Protein AF-A0A1I8BAT5-F1 (afdb_monomer_lite)

pLDDT: mean 70.32, std 20.93, range [27.56, 97.56]

Secondary structure (DSSP, 8-state):
--------THHHHHHHHHTHHHHTTTTTTS-HHHHHHHHHHHHHHHHHHHHHHHHHH-HHHHHHHHHHHHHHHHHHHHHHHHHHHHHHHIIIIIIHHTSS---GGGGG--

Sequence (110 aa):
MKAKTLCGTDGLTTMEILCAQSKFLSSSDLSTHARILLQTESEFYAKMLLKHCQLRLGDVRGASRYAECMHLIECSYIFNRHNELFVTYMEAFYLQRTNNQIPKYLLKVV

Radius of gyration: 21.4 Å; chains: 1; bounding box: 39×32×63 Å

Organism: Meloidogyne hapla (NCBI:txid6305)

Foldseek 3Di:
DDDDPPPDPPVVVLLVLQLVVVVVVPVVPDDPVNSVVSSVVSVVVLVVQLVVLCVVPNNPRSVVVSVVVSVVSVVVSVVVVVVVVVVVCCVVPVVVVVPDDDDVVVVPPD

Structure (mmCIF, N/CA/C/O backbone):
data_AF-A0A1I8BAT5-F1
#
_entry.id   AF-A0A1I8BAT5-F1
#
loop_
_atom_site.group_PDB
_atom_site.id
_atom_site.type_symbol
_atom_site.label_atom_id
_atom_site.label_alt_id
_atom_site.label_comp_id
_atom_site.label_asym_id
_atom_site.label_entity_id
_atom_site.label_seq_id
_atom_site.pdbx_PDB_ins_code
_atom_site.Cartn_x
_atom_site.Cartn_y
_atom_site.Cartn_z
_atom_site.occupancy
_atom_site.B_iso_or_equiv
_atom_site.auth_seq_id
_atom_site.auth_comp_id
_atom_site.auth_asym_id
_atom_site.auth_atom_id
_atom_site.pdbx_PDB_model_num
ATOM 1 N N . MET A 1 1 ? -14.371 -24.254 24.888 1.00 34.00 1 MET A N 1
ATOM 2 C CA . MET A 1 1 ? -14.423 -24.116 23.414 1.00 34.00 1 MET A CA 1
ATOM 3 C C . MET A 1 1 ? -13.264 -23.228 22.981 1.00 34.00 1 MET A C 1
ATOM 5 O O . MET A 1 1 ? -13.192 -22.098 23.439 1.00 34.00 1 MET A O 1
ATOM 9 N N . LYS A 1 2 ? -12.304 -23.753 22.208 1.00 27.56 2 LYS A N 1
ATOM 10 C CA . LYS A 1 2 ? -11.150 -22.986 21.701 1.00 27.56 2 LYS A CA 1
ATOM 11 C C . LYS A 1 2 ? -11.569 -22.258 20.421 1.00 27.56 2 LYS A C 1
ATOM 13 O O . LYS A 1 2 ? -11.949 -22.917 19.457 1.00 27.56 2 LYS A O 1
ATOM 18 N N . ALA A 1 3 ? -11.515 -20.928 20.424 1.00 29.94 3 ALA A N 1
ATOM 19 C CA . ALA A 1 3 ? -11.724 -20.120 19.229 1.00 29.94 3 ALA A CA 1
ATOM 20 C C . ALA A 1 3 ? -10.536 -20.327 18.277 1.00 29.94 3 ALA A C 1
ATOM 22 O O . ALA A 1 3 ? -9.411 -19.929 18.573 1.00 29.94 3 ALA A O 1
ATOM 23 N N . LYS A 1 4 ? -10.786 -21.012 17.158 1.00 29.09 4 LYS A N 1
ATOM 24 C CA . LYS A 1 4 ? -9.871 -21.086 16.017 1.00 29.09 4 LYS A CA 1
ATOM 25 C C . LYS A 1 4 ? -9.843 -19.701 15.370 1.00 29.09 4 LYS A C 1
ATOM 27 O O . LYS A 1 4 ? -10.827 -19.279 14.771 1.00 29.09 4 LYS A O 1
ATOM 32 N N . THR A 1 5 ? -8.726 -19.002 15.510 1.00 30.78 5 THR A N 1
ATOM 33 C CA . THR A 1 5 ? -8.392 -17.803 14.745 1.00 30.78 5 THR A CA 1
ATOM 34 C C . THR A 1 5 ? -8.202 -18.185 13.277 1.00 30.78 5 THR A C 1
ATOM 36 O O . THR A 1 5 ? -7.132 -18.611 12.857 1.00 30.78 5 THR A O 1
ATOM 39 N N . LEU A 1 6 ? -9.266 -18.046 12.486 1.00 34.72 6 LEU A N 1
ATOM 40 C CA . LEU A 1 6 ? -9.191 -17.917 11.031 1.00 34.72 6 LEU A CA 1
ATOM 41 C C . LEU A 1 6 ? -8.696 -16.498 10.716 1.00 34.72 6 LEU A C 1
ATOM 43 O O . LEU A 1 6 ? -9.475 -15.621 10.364 1.00 34.72 6 LEU A O 1
ATOM 47 N N . CYS A 1 7 ? -7.401 -16.252 10.920 1.00 34.00 7 CYS A N 1
ATOM 48 C CA . CYS A 1 7 ? -6.731 -15.104 10.320 1.00 34.00 7 CYS A CA 1
ATOM 49 C C . CYS A 1 7 ? -6.156 -15.602 8.994 1.00 34.00 7 CYS A C 1
ATOM 51 O O . CYS A 1 7 ? -5.103 -16.239 8.968 1.00 34.00 7 CYS A O 1
ATOM 53 N N . GLY A 1 8 ? -6.940 -15.430 7.927 1.00 31.58 8 GLY A N 1
ATOM 54 C CA . GLY A 1 8 ? -6.526 -15.719 6.561 1.00 31.58 8 GLY A CA 1
ATOM 55 C C . GLY A 1 8 ? -5.263 -14.935 6.218 1.00 31.58 8 GLY A C 1
ATOM 56 O O . GLY A 1 8 ? -5.092 -13.783 6.611 1.00 31.58 8 GLY A O 1
ATOM 57 N N . THR A 1 9 ? -4.374 -15.604 5.505 1.00 40.03 9 THR A N 1
ATOM 58 C CA . THR A 1 9 ? -3.017 -15.227 5.092 1.00 40.03 9 THR A CA 1
ATOM 59 C C . THR A 1 9 ? -2.905 -13.967 4.221 1.00 40.03 9 THR A C 1
ATOM 61 O O . THR A 1 9 ? -1.816 -13.643 3.757 1.00 40.03 9 THR A O 1
ATOM 64 N N . ASP A 1 10 ? -3.991 -13.222 4.039 1.00 43.19 10 ASP A N 1
ATOM 65 C CA . ASP A 1 10 ? -4.110 -12.165 3.031 1.00 43.19 10 ASP A CA 1
ATOM 66 C C . ASP A 1 10 ? -3.687 -10.789 3.575 1.00 43.19 10 ASP A C 1
ATOM 68 O O . ASP A 1 10 ? -3.334 -9.890 2.823 1.00 43.19 10 ASP A O 1
ATOM 72 N N . GLY A 1 11 ? -3.656 -10.616 4.903 1.00 42.06 11 GLY A N 1
ATOM 73 C CA . GLY A 1 11 ? -3.131 -9.395 5.531 1.00 42.06 11 GLY A CA 1
ATOM 74 C C . GLY A 1 11 ? -1.599 -9.326 5.563 1.00 42.06 11 GLY A C 1
ATOM 75 O O . GLY A 1 11 ? -1.030 -8.243 5.711 1.00 42.06 11 GLY A O 1
ATOM 76 N N . LEU A 1 12 ? -0.927 -10.476 5.422 1.00 40.09 12 LEU A N 1
ATOM 77 C CA . LEU A 1 12 ? 0.533 -10.560 5.437 1.00 40.09 12 LEU A CA 1
ATOM 78 C C . LEU A 1 12 ? 1.123 -10.024 4.121 1.00 40.09 12 LEU A C 1
ATOM 80 O O . LEU A 1 12 ? 2.122 -9.313 4.151 1.00 40.09 12 LEU A O 1
ATOM 84 N N . THR A 1 13 ? 0.453 -10.262 2.990 1.00 52.44 13 THR A N 1
ATOM 85 C CA . THR A 1 13 ? 0.923 -9.854 1.658 1.00 52.44 13 THR A CA 1
ATOM 86 C C . THR A 1 13 ? 0.807 -8.350 1.423 1.00 52.44 13 THR A C 1
ATOM 88 O O . THR A 1 13 ? 1.694 -7.759 0.813 1.00 52.44 13 THR A O 1
ATOM 91 N N . THR A 1 14 ? -0.218 -7.669 1.946 1.00 50.16 14 THR A N 1
ATOM 92 C CA . THR A 1 14 ? -0.342 -6.220 1.708 1.00 50.16 14 THR A CA 1
ATOM 93 C C . THR A 1 14 ? 0.621 -5.385 2.552 1.00 50.16 14 THR A C 1
ATOM 95 O O . THR A 1 14 ? 1.141 -4.373 2.080 1.00 50.16 14 THR A O 1
ATOM 98 N N . MET A 1 15 ? 0.919 -5.821 3.780 1.00 50.47 15 MET A N 1
ATOM 99 C CA . MET A 1 15 ? 2.000 -5.223 4.574 1.00 50.47 15 MET A CA 1
ATOM 100 C C . MET A 1 15 ? 3.362 -5.517 3.953 1.00 50.47 15 MET A C 1
ATOM 102 O O . MET A 1 15 ? 4.234 -4.652 3.953 1.00 50.47 15 MET A O 1
ATOM 106 N N . GLU A 1 16 ? 3.527 -6.692 3.345 1.00 53.81 16 GLU A N 1
ATOM 107 C CA . GLU A 1 16 ? 4.692 -6.988 2.524 1.00 53.81 16 GLU A CA 1
ATOM 108 C C . GLU A 1 16 ? 4.784 -6.119 1.276 1.00 53.81 16 GLU A C 1
ATOM 110 O O . GLU A 1 16 ? 5.909 -5.861 0.884 1.00 53.81 16 GLU A O 1
ATOM 115 N N . ILE A 1 17 ? 3.681 -5.640 0.687 1.00 55.69 17 ILE A N 1
ATOM 116 C CA . ILE A 1 17 ? 3.674 -4.703 -0.453 1.00 55.69 17 ILE A CA 1
ATOM 117 C C . ILE A 1 17 ? 4.017 -3.276 -0.013 1.00 55.69 17 ILE A C 1
ATOM 119 O O . ILE A 1 17 ? 4.840 -2.618 -0.652 1.00 55.69 17 ILE A O 1
ATOM 123 N N . LEU A 1 18 ? 3.468 -2.813 1.114 1.00 52.78 18 LEU A N 1
ATOM 124 C CA . LEU A 1 18 ? 3.878 -1.545 1.732 1.00 52.78 18 LEU A CA 1
ATOM 125 C C . LEU A 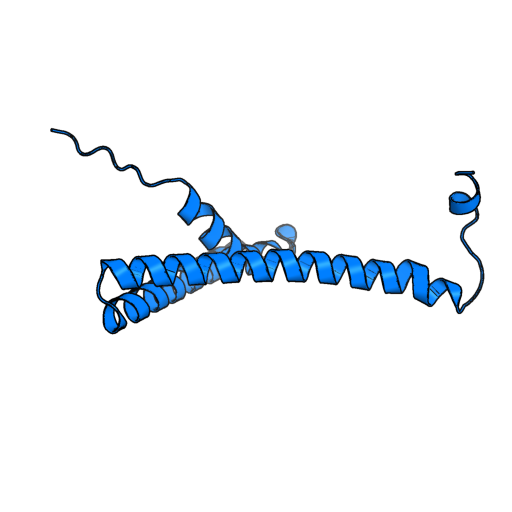1 18 ? 5.360 -1.585 2.130 1.00 52.78 18 LEU A C 1
ATOM 127 O O . LEU A 1 18 ? 6.109 -0.659 1.838 1.00 52.78 18 LEU A O 1
ATOM 131 N N . CYS A 1 19 ? 5.821 -2.704 2.692 1.00 49.66 19 CYS A N 1
ATOM 132 C CA . CYS A 1 19 ? 7.241 -2.971 2.901 1.00 49.66 19 CYS A CA 1
ATOM 133 C C . CYS A 1 19 ? 7.989 -3.285 1.593 1.00 49.66 19 CYS A C 1
ATOM 135 O O . CYS A 1 19 ? 9.207 -3.156 1.563 1.00 49.66 19 CYS A O 1
ATOM 137 N N . ALA A 1 20 ? 7.338 -3.679 0.497 1.00 47.50 20 ALA A N 1
ATOM 138 C CA . ALA A 1 20 ? 7.994 -3.966 -0.781 1.00 47.50 20 ALA A CA 1
ATOM 139 C C . ALA A 1 20 ? 8.383 -2.687 -1.511 1.00 47.50 20 ALA A C 1
ATOM 141 O O . ALA A 1 20 ? 9.347 -2.722 -2.273 1.00 47.50 20 ALA A O 1
ATOM 142 N N . GLN A 1 21 ? 7.754 -1.552 -1.182 1.00 50.25 21 GLN A N 1
ATOM 143 C CA . GLN A 1 21 ? 8.328 -0.237 -1.480 1.00 50.25 21 GLN A CA 1
ATOM 144 C C . GLN A 1 21 ? 9.771 -0.124 -0.947 1.00 50.25 21 GLN A C 1
ATOM 146 O O . GLN A 1 21 ? 10.597 0.541 -1.560 1.00 50.25 21 GLN A O 1
ATOM 151 N N . SER A 1 22 ? 10.108 -0.847 0.132 1.00 44.25 22 SER A N 1
ATO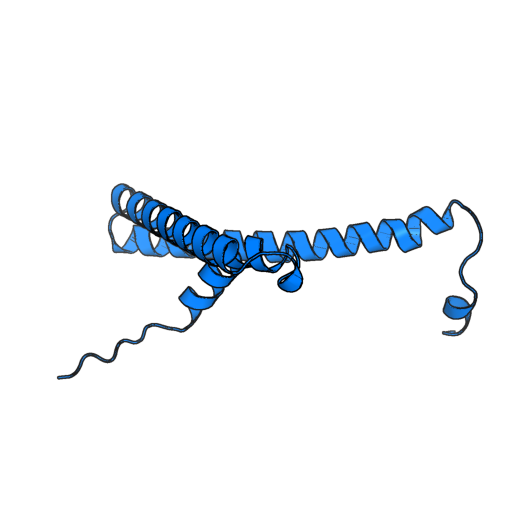M 152 C CA . SER A 1 22 ? 11.475 -0.959 0.666 1.00 44.25 22 SER A CA 1
ATO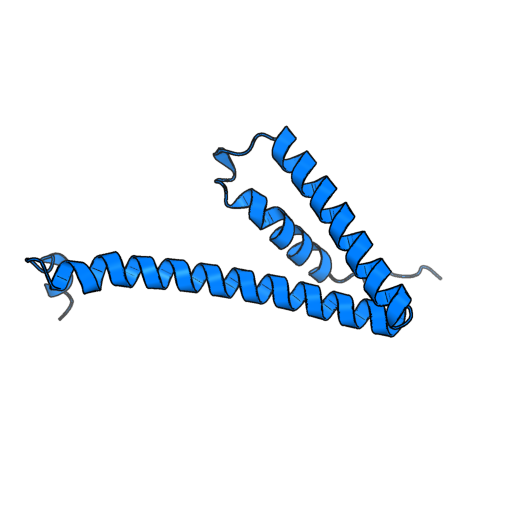M 153 C C . SER A 1 22 ? 12.277 -2.177 0.187 1.00 44.25 22 SER A C 1
ATOM 155 O O . SER A 1 22 ? 13.499 -2.153 0.289 1.00 44.25 22 SER A O 1
ATOM 157 N N . LYS A 1 23 ? 11.635 -3.241 -0.328 1.00 43.09 23 LYS A N 1
ATOM 158 C CA . LYS A 1 23 ? 12.334 -4.425 -0.886 1.00 43.09 23 LYS A CA 1
ATOM 159 C C . LYS A 1 23 ? 12.803 -4.223 -2.337 1.00 43.09 23 LYS A C 1
ATOM 161 O O . LYS A 1 23 ? 13.568 -5.056 -2.818 1.00 43.09 23 LYS A O 1
ATOM 166 N N . PHE A 1 24 ? 12.324 -3.182 -3.029 1.00 44.34 24 PHE A N 1
ATOM 167 C CA . PHE A 1 24 ? 12.640 -2.908 -4.440 1.00 44.34 24 PHE A CA 1
ATOM 168 C C . PHE A 1 24 ? 13.494 -1.654 -4.703 1.00 44.34 24 PHE A C 1
ATOM 170 O O . PHE A 1 24 ? 13.959 -1.491 -5.826 1.00 44.34 24 PHE A O 1
ATOM 177 N N . LEU A 1 25 ? 13.845 -0.858 -3.678 1.00 43.81 25 LEU A N 1
ATOM 178 C CA . LEU A 1 25 ? 15.275 -0.545 -3.563 1.00 43.81 25 LEU A CA 1
ATOM 179 C C . LEU A 1 25 ? 15.886 -1.910 -3.320 1.00 43.81 25 LEU A C 1
ATOM 181 O O . LEU A 1 25 ? 15.538 -2.510 -2.305 1.00 43.81 25 LEU A O 1
ATOM 185 N N . SER A 1 26 ? 16.623 -2.433 -4.298 1.00 39.47 26 SER A N 1
ATOM 186 C CA . SER A 1 26 ? 17.366 -3.691 -4.265 1.00 39.47 26 SER A CA 1
ATOM 187 C C . SER A 1 26 ? 17.428 -4.227 -2.836 1.00 39.47 26 SER A C 1
ATOM 189 O O . SER A 1 26 ? 18.027 -3.586 -1.978 1.00 39.47 26 SER A O 1
ATOM 191 N N . SER A 1 27 ? 16.811 -5.362 -2.503 1.00 46.34 27 SER A N 1
ATOM 192 C CA . SER A 1 27 ? 16.917 -5.907 -1.137 1.00 46.34 27 SER A CA 1
ATOM 193 C C . SER A 1 27 ? 18.375 -6.218 -0.719 1.00 46.34 27 SER A C 1
ATOM 195 O O . SER A 1 27 ? 18.606 -6.687 0.394 1.00 46.34 27 SER A O 1
ATOM 197 N N . SER A 1 28 ? 19.342 -5.965 -1.613 1.00 49.22 28 SER A N 1
ATOM 198 C CA . SER A 1 28 ? 20.788 -5.871 -1.410 1.00 49.22 28 SER A CA 1
ATOM 199 C C . SER A 1 28 ? 21.323 -4.496 -0.960 1.00 49.22 28 SER A C 1
ATOM 201 O O . SER A 1 28 ? 22.419 -4.455 -0.413 1.00 49.22 28 SER A O 1
ATOM 203 N N . ASP A 1 29 ? 20.595 -3.395 -1.162 1.00 57.06 29 ASP A N 1
ATOM 204 C CA . ASP A 1 29 ? 21.084 -2.014 -0.997 1.00 57.06 29 ASP A CA 1
ATOM 205 C C . ASP A 1 29 ? 20.539 -1.336 0.264 1.00 57.06 29 ASP A C 1
ATOM 207 O O . ASP A 1 29 ? 21.119 -0.367 0.759 1.00 57.06 29 ASP A O 1
ATOM 211 N N . LEU A 1 30 ? 19.437 -1.847 0.825 1.00 66.88 30 LEU A N 1
ATOM 212 C CA . LEU A 1 30 ? 18.873 -1.310 2.057 1.00 66.88 30 LEU A CA 1
ATOM 213 C C . LEU A 1 30 ? 19.445 -2.014 3.290 1.00 66.88 30 LEU A C 1
ATOM 215 O O . LEU A 1 30 ? 19.302 -3.227 3.466 1.00 66.88 30 LEU A O 1
ATOM 219 N N . SER A 1 31 ? 20.043 -1.237 4.195 1.00 83.06 31 SER A N 1
ATOM 220 C CA . SER A 1 31 ? 20.548 -1.774 5.459 1.00 83.06 31 SER A CA 1
ATOM 221 C C . SER A 1 31 ? 19.425 -2.422 6.279 1.00 83.06 31 SER A C 1
ATOM 223 O O . SER A 1 31 ? 18.261 -2.011 6.233 1.00 83.06 31 SER A O 1
ATOM 225 N N . THR A 1 32 ? 19.773 -3.423 7.092 1.00 79.38 32 THR A N 1
ATOM 226 C CA . THR A 1 32 ? 18.823 -4.075 8.009 1.00 79.38 32 THR A CA 1
ATOM 227 C C . THR A 1 32 ? 18.111 -3.059 8.905 1.00 79.38 32 THR A C 1
ATOM 229 O O . THR A 1 32 ? 16.919 -3.198 9.164 1.00 79.38 32 THR A O 1
ATOM 232 N N . HIS A 1 33 ? 18.815 -2.005 9.326 1.00 83.25 33 HIS A N 1
ATOM 233 C CA . HIS A 1 33 ? 18.242 -0.930 10.130 1.00 83.25 33 HIS A CA 1
ATOM 234 C C . HIS A 1 33 ? 17.169 -0.138 9.367 1.00 83.25 33 HIS A C 1
ATOM 236 O O . HIS A 1 33 ? 16.073 0.059 9.887 1.00 83.25 33 HIS A O 1
ATOM 242 N N . ALA A 1 34 ? 17.440 0.248 8.117 1.00 78.31 34 ALA A N 1
ATOM 243 C CA . ALA A 1 34 ? 16.482 0.972 7.283 1.00 78.31 34 ALA A CA 1
ATOM 244 C C . ALA A 1 34 ? 15.220 0.144 6.993 1.00 78.31 34 ALA A C 1
ATOM 246 O O . ALA A 1 34 ? 14.112 0.671 7.039 1.00 78.31 34 ALA A O 1
ATOM 247 N N . ARG A 1 35 ? 15.368 -1.169 6.777 1.00 75.38 35 ARG A N 1
ATOM 248 C CA . ARG A 1 35 ? 14.228 -2.087 6.621 1.00 75.38 35 ARG A CA 1
ATOM 249 C C . ARG A 1 35 ? 13.343 -2.140 7.863 1.00 75.38 35 ARG A C 1
ATOM 251 O O . ARG A 1 35 ? 12.125 -2.085 7.738 1.00 75.38 35 ARG A O 1
ATOM 258 N N . ILE A 1 36 ? 13.945 -2.245 9.050 1.00 81.19 36 ILE A N 1
ATOM 259 C CA . ILE A 1 36 ? 13.202 -2.265 10.319 1.00 81.19 36 ILE A CA 1
ATOM 260 C C . ILE A 1 36 ? 12.463 -0.939 10.524 1.00 81.19 36 ILE A C 1
ATOM 262 O O . ILE A 1 36 ? 11.296 -0.940 10.919 1.00 81.19 36 ILE A O 1
ATOM 266 N N . LEU A 1 37 ? 13.115 0.187 10.225 1.00 84.94 37 LEU A N 1
ATOM 267 C CA . LEU A 1 37 ? 12.505 1.509 10.345 1.00 84.94 37 LEU A CA 1
ATOM 268 C C . LEU A 1 37 ? 11.313 1.667 9.392 1.00 84.94 37 LEU A C 1
ATOM 270 O O . LEU A 1 37 ? 10.236 2.065 9.828 1.00 84.94 37 LEU A O 1
ATOM 274 N N . LEU A 1 38 ? 11.465 1.276 8.124 1.00 79.56 38 LEU A N 1
ATOM 275 C CA . LEU A 1 38 ? 10.380 1.335 7.140 1.00 79.56 38 LEU A CA 1
ATOM 276 C C . LEU A 1 38 ? 9.227 0.398 7.484 1.00 79.56 38 LEU A C 1
ATOM 278 O O . LEU A 1 38 ? 8.069 0.786 7.350 1.00 79.56 38 LEU A O 1
ATOM 282 N N . GLN A 1 39 ? 9.521 -0.802 7.983 1.00 79.69 39 GLN A N 1
ATOM 283 C CA . GLN A 1 39 ? 8.482 -1.697 8.477 1.00 79.69 39 GLN A CA 1
ATOM 284 C C . GLN A 1 39 ? 7.703 -1.046 9.628 1.00 79.69 39 GLN A C 1
ATOM 286 O O . GLN A 1 39 ? 6.473 -1.029 9.601 1.00 79.69 39 GLN A O 1
ATOM 291 N N . THR A 1 40 ? 8.404 -0.449 10.593 1.00 84.12 40 THR A N 1
ATOM 292 C CA . THR A 1 40 ? 7.789 0.201 11.760 1.00 84.12 40 THR A CA 1
ATOM 293 C C . THR A 1 40 ? 6.883 1.365 11.349 1.00 84.12 40 THR A C 1
ATOM 295 O O . THR A 1 40 ? 5.739 1.444 11.798 1.00 84.12 40 THR A O 1
ATOM 298 N N . GLU A 1 41 ? 7.353 2.232 10.450 1.00 85.50 41 GLU A N 1
ATOM 299 C CA . GLU A 1 41 ? 6.550 3.329 9.893 1.00 85.50 41 GLU A CA 1
ATOM 300 C C . GLU A 1 41 ? 5.347 2.800 9.097 1.00 85.50 41 GLU A C 1
ATOM 302 O O . GLU A 1 41 ? 4.229 3.293 9.257 1.00 85.50 41 GLU A O 1
ATOM 307 N N . SER A 1 42 ? 5.528 1.748 8.290 1.00 83.00 42 SER A N 1
ATOM 308 C CA . SER A 1 42 ? 4.425 1.157 7.520 1.00 83.00 42 SER A CA 1
ATOM 309 C C . SER A 1 42 ? 3.312 0.621 8.428 1.00 83.00 42 SER A C 1
ATOM 311 O O . SER A 1 42 ? 2.131 0.861 8.176 1.00 83.00 42 SER A O 1
ATOM 313 N N . GLU A 1 43 ? 3.674 -0.029 9.539 1.00 86.12 43 GLU A N 1
ATOM 314 C CA . GLU A 1 43 ? 2.728 -0.509 10.547 1.00 86.12 43 GLU A CA 1
ATOM 315 C C . GLU A 1 43 ? 2.008 0.638 11.249 1.00 86.12 43 GLU A C 1
ATOM 317 O O . GLU A 1 43 ? 0.811 0.536 11.536 1.00 86.12 43 GLU A O 1
ATOM 322 N N . PHE A 1 44 ? 2.719 1.729 11.528 1.00 88.25 44 PHE A N 1
ATOM 323 C CA . PHE A 1 44 ? 2.141 2.920 12.132 1.00 88.25 44 PHE A CA 1
ATOM 324 C C . PHE A 1 44 ? 1.063 3.537 11.229 1.00 88.25 44 PHE A C 1
ATOM 326 O O . PHE A 1 44 ? -0.078 3.716 11.671 1.00 88.25 44 PHE A O 1
ATOM 333 N N . TYR A 1 45 ? 1.370 3.778 9.950 1.00 89.12 45 TYR A N 1
ATOM 334 C CA . TYR A 1 45 ? 0.399 4.354 9.016 1.00 89.12 45 TYR A CA 1
ATOM 335 C C . TYR A 1 45 ? -0.756 3.406 8.692 1.00 89.12 45 TYR A C 1
ATOM 337 O O . TYR A 1 45 ? -1.899 3.858 8.613 1.00 89.12 45 TYR A O 1
ATOM 345 N N . ALA A 1 46 ? -0.509 2.097 8.583 1.00 87.81 46 ALA A N 1
ATOM 346 C CA . ALA A 1 46 ? -1.569 1.107 8.393 1.00 87.81 46 ALA A CA 1
ATOM 347 C C . ALA A 1 46 ? -2.581 1.137 9.554 1.00 87.81 46 ALA A C 1
ATOM 349 O O . ALA A 1 46 ? -3.795 1.206 9.336 1.00 87.81 46 ALA A O 1
ATOM 350 N N . LYS A 1 47 ? -2.091 1.184 10.802 1.00 90.50 47 LYS A N 1
ATOM 351 C CA . LYS A 1 47 ? -2.936 1.320 12.001 1.00 90.50 47 LYS A CA 1
ATOM 352 C C . LYS A 1 47 ? -3.691 2.648 12.017 1.00 90.50 47 LYS A C 1
ATOM 354 O O . LYS A 1 47 ? -4.871 2.671 12.370 1.00 90.50 47 LYS A O 1
ATOM 359 N N . MET A 1 48 ? -3.043 3.747 11.626 1.00 93.81 48 MET A N 1
ATOM 360 C CA . MET A 1 48 ? -3.703 5.049 11.516 1.00 93.81 48 MET A CA 1
ATOM 361 C C . MET A 1 48 ? -4.829 5.045 10.480 1.00 93.81 48 MET A C 1
ATOM 363 O O . MET A 1 48 ? -5.908 5.566 10.765 1.00 93.81 48 MET A O 1
ATOM 367 N N . LEU A 1 49 ? -4.605 4.439 9.313 1.00 91.88 49 LEU A N 1
ATOM 368 C CA . LEU A 1 49 ? -5.606 4.335 8.256 1.00 91.88 49 LEU A CA 1
ATOM 369 C C . LEU A 1 49 ? -6.806 3.501 8.715 1.00 91.88 49 LEU A C 1
ATOM 371 O O . LEU A 1 49 ? -7.942 3.956 8.590 1.00 91.88 49 LEU A O 1
ATOM 375 N N . LEU A 1 50 ? -6.567 2.334 9.323 1.00 93.44 50 LEU A N 1
ATOM 376 C CA . LEU A 1 50 ? -7.635 1.503 9.883 1.00 93.44 50 LEU A CA 1
ATOM 377 C C . LEU A 1 50 ? -8.449 2.277 10.924 1.00 93.44 50 LEU A C 1
ATOM 379 O O . LEU A 1 50 ? -9.676 2.332 10.833 1.00 93.44 50 LEU A O 1
ATOM 383 N N . LYS A 1 51 ? -7.771 2.936 11.871 1.00 96.12 51 LYS A N 1
ATOM 384 C CA . LYS A 1 51 ? -8.427 3.754 12.895 1.00 96.12 51 LYS A CA 1
ATOM 385 C C . LYS A 1 51 ? -9.259 4.869 12.266 1.00 96.12 51 LYS A C 1
ATOM 387 O O . LYS A 1 51 ? -10.382 5.107 12.698 1.00 96.12 51 LYS A O 1
ATOM 392 N N . HIS A 1 52 ? -8.741 5.540 11.241 1.00 96.31 52 HIS A N 1
ATOM 393 C CA . HIS A 1 52 ? -9.482 6.576 10.529 1.00 96.31 52 HIS A CA 1
ATOM 394 C C . HIS A 1 52 ? -10.752 6.017 9.874 1.00 96.31 52 HIS A C 1
ATOM 396 O O . HIS A 1 52 ? -11.833 6.584 10.041 1.00 96.31 52 HIS A O 1
ATOM 402 N N . CYS A 1 53 ? -10.652 4.879 9.183 1.00 95.19 53 CYS A N 1
ATOM 403 C CA . CYS A 1 53 ? -11.801 4.213 8.575 1.00 95.19 53 CYS A CA 1
ATOM 404 C C . CYS A 1 53 ? -12.845 3.798 9.625 1.00 95.19 53 CYS A C 1
ATOM 406 O O . CYS A 1 53 ? -14.036 4.035 9.423 1.00 95.19 53 CYS A O 1
ATOM 408 N N . GLN A 1 54 ? -12.413 3.237 10.758 1.00 96.25 54 GLN A N 1
ATOM 409 C CA . GLN A 1 54 ? -13.295 2.827 11.856 1.00 96.25 54 GLN A CA 1
ATOM 410 C C . GLN A 1 54 ? -13.979 4.020 12.532 1.00 96.25 54 GLN A C 1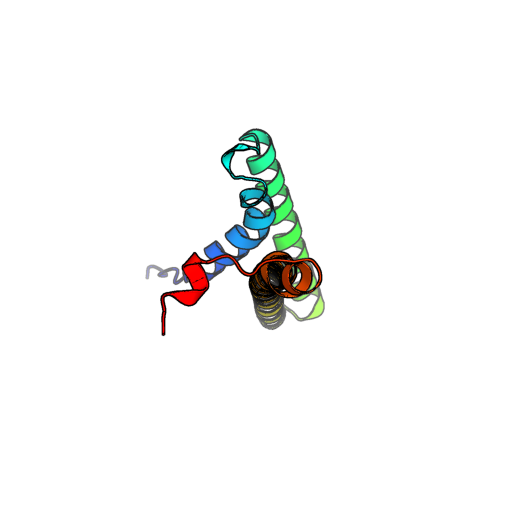
ATOM 412 O O . GLN A 1 54 ? -15.187 3.987 12.746 1.00 96.25 54 GLN A O 1
ATOM 417 N N . LEU A 1 55 ? -13.256 5.116 12.783 1.00 97.56 55 LEU A N 1
ATOM 418 C CA . LEU A 1 55 ? -13.836 6.342 13.348 1.00 97.56 55 LEU A CA 1
ATOM 419 C C . LEU A 1 55 ? -14.912 6.957 12.442 1.00 97.56 55 LEU A C 1
ATOM 421 O O . LEU A 1 55 ? -15.841 7.592 12.932 1.00 97.56 55 LEU A O 1
ATOM 425 N N . ARG A 1 56 ? -14.787 6.793 11.121 1.00 96.62 56 ARG A N 1
ATOM 426 C CA . ARG A 1 56 ? -15.699 7.394 10.135 1.00 96.62 56 ARG A CA 1
ATOM 427 C C . ARG A 1 56 ? -16.900 6.511 9.805 1.00 96.62 56 ARG A C 1
ATOM 429 O O . ARG A 1 56 ? -17.971 7.039 9.528 1.00 96.62 56 ARG A O 1
ATOM 436 N N . LEU A 1 57 ? -16.718 5.192 9.779 1.00 96.62 57 LEU A N 1
ATOM 437 C CA . LEU A 1 57 ? -17.703 4.240 9.250 1.00 96.62 57 LEU A CA 1
ATOM 438 C C . LEU A 1 57 ? -18.183 3.213 10.289 1.00 96.62 57 LEU A C 1
ATOM 440 O O . LEU A 1 57 ? -19.069 2.414 9.986 1.00 96.62 57 LEU A O 1
ATOM 444 N N . GLY A 1 58 ? -17.621 3.231 11.499 1.00 95.75 58 GLY A N 1
ATOM 445 C CA . GLY A 1 58 ? -17.786 2.187 12.509 1.00 95.75 58 GLY A CA 1
ATOM 446 C C . GLY A 1 58 ? -16.868 0.989 12.257 1.00 95.75 58 GLY A C 1
ATOM 447 O O . GLY A 1 58 ? -16.252 0.871 11.198 1.00 95.75 58 GLY A O 1
ATOM 448 N N . ASP A 1 59 ? -16.791 0.072 13.220 1.00 93.69 59 ASP A N 1
ATOM 449 C CA . ASP A 1 59 ? -15.780 -0.994 13.216 1.00 93.69 59 ASP A CA 1
ATOM 450 C C . ASP A 1 59 ? -15.849 -1.905 11.984 1.00 93.69 59 ASP A C 1
ATOM 452 O O . ASP A 1 59 ? -14.852 -2.086 11.285 1.00 93.69 59 ASP A O 1
ATOM 456 N N . VAL A 1 60 ? -17.034 -2.443 11.675 1.00 94.75 60 VAL A N 1
ATOM 457 C CA . VAL A 1 60 ? -17.212 -3.439 10.602 1.00 94.75 60 VAL A CA 1
ATOM 458 C C . VAL A 1 60 ? -17.052 -2.811 9.215 1.00 94.75 60 VAL A C 1
ATOM 460 O O . VAL A 1 60 ? -16.282 -3.297 8.386 1.00 94.75 60 VAL A O 1
ATOM 463 N N . ARG A 1 61 ? -17.755 -1.703 8.950 1.00 95.50 61 ARG A N 1
ATOM 464 C CA . ARG A 1 61 ? -17.676 -1.016 7.648 1.00 95.50 61 ARG A CA 1
ATOM 465 C C . ARG A 1 61 ? -16.326 -0.325 7.457 1.00 95.50 61 ARG A C 1
ATOM 467 O O . ARG A 1 61 ? -15.838 -0.257 6.334 1.00 95.50 61 ARG A O 1
ATOM 474 N N . GLY A 1 62 ? -15.716 0.155 8.539 1.00 95.31 62 GLY A N 1
ATOM 475 C CA . GLY A 1 62 ? -14.372 0.720 8.537 1.00 95.31 62 GLY A CA 1
ATOM 476 C C . GLY A 1 62 ? -13.312 -0.319 8.188 1.00 95.31 62 GLY A C 1
ATOM 477 O O . GLY A 1 62 ? -12.488 -0.058 7.318 1.00 95.31 62 GLY A O 1
ATOM 478 N N . ALA A 1 63 ? -13.377 -1.514 8.783 1.00 93.44 63 ALA A N 1
ATOM 479 C CA . ALA A 1 63 ? -12.483 -2.617 8.433 1.00 93.44 63 ALA A CA 1
ATOM 480 C C . ALA A 1 63 ? -12.641 -3.050 6.964 1.00 93.44 63 ALA A C 1
ATOM 482 O O . ALA A 1 63 ? -11.641 -3.228 6.271 1.00 93.44 63 ALA A O 1
ATOM 483 N N . SER A 1 64 ? -13.879 -3.142 6.462 1.00 95.56 64 SER A N 1
ATOM 484 C CA . SER A 1 64 ? -14.139 -3.428 5.041 1.00 95.56 64 SER A CA 1
ATOM 485 C C . SER A 1 64 ? -13.528 -2.366 4.125 1.00 95.56 64 SER A C 1
ATOM 487 O O . SER A 1 64 ? -12.860 -2.699 3.151 1.00 95.56 64 SER A O 1
ATOM 489 N N . ARG A 1 65 ? -13.704 -1.077 4.452 1.00 94.31 65 ARG A N 1
ATOM 490 C CA . ARG A 1 65 ? -13.140 0.017 3.652 1.00 94.31 65 ARG A CA 1
ATOM 491 C C . ARG A 1 65 ? -11.614 0.023 3.684 1.00 94.31 65 ARG A C 1
ATOM 493 O O . ARG A 1 65 ? -10.988 0.268 2.662 1.00 94.31 65 ARG A O 1
ATOM 500 N N . TYR A 1 66 ? -11.023 -0.259 4.840 1.00 94.31 66 TYR A N 1
ATOM 501 C CA . TYR A 1 66 ? -9.579 -0.416 4.967 1.00 94.31 66 TYR A CA 1
ATOM 502 C C . TYR A 1 66 ? -9.062 -1.538 4.056 1.00 94.31 66 TYR A C 1
ATOM 504 O O . TYR A 1 66 ? -8.093 -1.325 3.334 1.00 94.31 66 TYR A O 1
ATOM 512 N N . ALA A 1 67 ? -9.734 -2.695 4.023 1.00 90.75 67 ALA A N 1
ATOM 513 C CA . ALA A 1 67 ? -9.356 -3.800 3.142 1.00 90.75 67 ALA A CA 1
ATOM 514 C C . ALA A 1 67 ? -9.394 -3.400 1.654 1.00 90.75 67 ALA A C 1
AT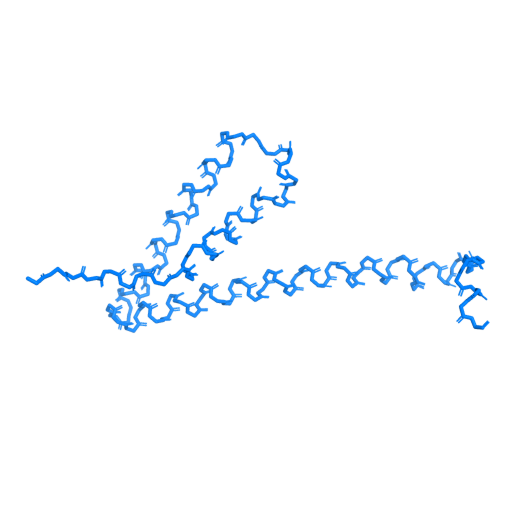OM 516 O O . ALA A 1 67 ? -8.472 -3.722 0.908 1.00 90.75 67 ALA A O 1
ATOM 517 N N . GLU A 1 68 ? -10.401 -2.631 1.232 1.00 92.06 68 GLU A N 1
ATOM 518 C CA . GLU A 1 68 ? -10.460 -2.078 -0.129 1.00 92.06 68 GLU A CA 1
ATOM 519 C C . GLU A 1 68 ? -9.294 -1.121 -0.422 1.00 92.06 68 GLU A C 1
ATOM 521 O O . GLU A 1 68 ? -8.687 -1.202 -1.487 1.00 92.06 68 GLU A O 1
ATOM 526 N N . CYS A 1 69 ? -8.943 -0.232 0.516 1.00 91.00 69 CYS A N 1
ATOM 527 C CA . CYS A 1 69 ? -7.787 0.658 0.362 1.00 91.00 69 CYS A CA 1
ATOM 528 C C . CYS A 1 69 ? -6.487 -0.135 0.190 1.00 91.00 69 CYS A C 1
ATOM 530 O O . CYS A 1 69 ? -5.684 0.172 -0.688 1.00 91.00 69 CYS A O 1
ATOM 532 N N . MET A 1 70 ? -6.305 -1.170 1.006 1.00 87.06 70 MET A N 1
ATOM 533 C CA . MET A 1 70 ? -5.156 -2.068 0.941 1.00 87.06 70 MET A CA 1
ATOM 534 C C . MET A 1 70 ? -5.080 -2.787 -0.414 1.00 87.06 70 MET A C 1
ATOM 536 O O . MET A 1 70 ? -4.019 -2.811 -1.037 1.00 87.06 70 MET A O 1
ATOM 540 N N . HIS A 1 71 ? -6.213 -3.263 -0.930 1.00 86.38 71 HIS A N 1
ATOM 541 C CA . HIS A 1 71 ? -6.287 -3.867 -2.260 1.00 86.38 71 HIS A CA 1
ATOM 542 C C . HIS A 1 71 ? -5.940 -2.878 -3.388 1.00 86.38 71 HIS A C 1
ATOM 544 O O . HIS A 1 71 ? -5.182 -3.208 -4.296 1.00 86.38 71 HIS A O 1
ATOM 550 N N . LEU A 1 72 ? -6.427 -1.634 -3.321 1.00 87.94 72 LEU A N 1
ATOM 551 C CA . LEU A 1 72 ? -6.095 -0.606 -4.315 1.00 87.94 72 LEU A CA 1
ATOM 552 C C . LEU A 1 72 ? -4.599 -0.266 -4.331 1.00 87.94 72 LEU A C 1
ATOM 554 O O . LEU A 1 72 ? -4.035 -0.049 -5.405 1.00 87.94 72 LEU A O 1
ATOM 558 N N . ILE A 1 73 ? -3.950 -0.246 -3.164 1.00 85.31 73 ILE A N 1
ATOM 559 C CA . ILE A 1 73 ? -2.499 -0.042 -3.058 1.00 85.31 73 ILE A CA 1
ATOM 560 C C . ILE A 1 73 ? -1.761 -1.167 -3.793 1.00 85.31 73 ILE A C 1
ATOM 562 O O . ILE A 1 73 ? -0.883 -0.891 -4.611 1.00 85.31 73 ILE A O 1
ATOM 566 N N . GLU A 1 74 ? -2.157 -2.420 -3.578 1.00 81.12 74 GLU A N 1
ATOM 567 C CA . GLU A 1 74 ? -1.598 -3.576 -4.285 1.00 81.12 74 GLU A CA 1
ATOM 568 C C . GLU A 1 74 ? -1.796 -3.488 -5.804 1.00 81.12 74 GLU A C 1
ATOM 570 O O . GLU A 1 74 ? -0.831 -3.618 -6.563 1.00 81.12 74 GLU A O 1
ATOM 575 N N . CYS A 1 75 ? -3.014 -3.195 -6.266 1.00 84.44 75 CYS A N 1
ATOM 576 C CA . CYS A 1 75 ? -3.286 -3.034 -7.693 1.00 84.44 75 CYS A CA 1
ATOM 577 C C . CYS A 1 75 ? -2.438 -1.920 -8.318 1.00 84.44 75 CYS A C 1
ATOM 579 O O . CYS A 1 75 ? -1.910 -2.093 -9.418 1.00 84.44 75 CYS A O 1
ATOM 581 N N . SER A 1 76 ? -2.270 -0.794 -7.617 1.00 81.69 76 SER A N 1
ATOM 582 C CA . SER A 1 76 ? -1.455 0.327 -8.095 1.00 81.69 76 SER A CA 1
ATOM 583 C C . SER A 1 76 ? 0.020 -0.055 -8.242 1.00 81.69 76 SER A C 1
ATOM 585 O O . SER A 1 76 ? 0.669 0.339 -9.210 1.00 81.69 76 SER A O 1
ATOM 587 N N . TYR A 1 77 ? 0.530 -0.892 -7.334 1.00 79.81 77 TYR A N 1
ATOM 588 C CA . TYR A 1 77 ? 1.895 -1.404 -7.379 1.00 79.81 77 TYR A CA 1
ATOM 589 C C . TYR A 1 77 ? 2.116 -2.324 -8.584 1.00 79.81 77 TYR A C 1
ATOM 591 O O . TYR A 1 77 ? 3.059 -2.127 -9.354 1.00 79.81 77 TYR A O 1
ATOM 599 N N . ILE A 1 78 ? 1.223 -3.298 -8.783 1.00 81.75 78 ILE A N 1
ATOM 600 C CA . ILE A 1 78 ? 1.279 -4.222 -9.924 1.00 81.75 78 ILE A CA 1
ATOM 601 C C . ILE A 1 78 ? 1.201 -3.438 -11.238 1.00 81.75 78 ILE A C 1
ATOM 603 O O . ILE A 1 78 ? 2.010 -3.654 -12.142 1.00 81.75 78 ILE A O 1
ATOM 607 N N . PHE A 1 79 ? 0.272 -2.483 -11.324 1.00 86.69 79 PHE A N 1
ATOM 608 C CA . PHE A 1 79 ? 0.128 -1.621 -12.491 1.00 86.69 79 PHE A CA 1
ATOM 609 C C . PHE A 1 79 ? 1.406 -0.829 -12.780 1.00 86.69 79 PHE A C 1
ATOM 611 O O . PHE A 1 79 ? 1.885 -0.844 -13.912 1.00 86.69 79 PHE A O 1
ATOM 618 N N . ASN A 1 80 ? 1.994 -0.185 -11.767 1.00 82.31 80 ASN A N 1
ATOM 619 C CA . ASN A 1 80 ? 3.215 0.596 -11.943 1.00 82.31 80 ASN A CA 1
ATOM 620 C C . ASN A 1 80 ? 4.377 -0.265 -12.458 1.00 82.31 80 ASN A C 1
ATOM 622 O O . ASN A 1 80 ? 5.093 0.148 -13.364 1.00 82.31 80 ASN A O 1
ATOM 626 N N . ARG A 1 81 ? 4.514 -1.497 -11.953 1.00 77.88 81 ARG A N 1
ATOM 627 C CA . ARG A 1 81 ? 5.531 -2.448 -12.421 1.00 77.88 81 ARG A CA 1
ATOM 628 C C . ARG A 1 81 ? 5.337 -2.839 -13.886 1.00 77.88 81 ARG A C 1
ATOM 630 O O . ARG A 1 81 ? 6.301 -2.916 -14.644 1.00 77.88 81 ARG A O 1
ATOM 637 N N . HIS A 1 82 ? 4.098 -3.095 -14.301 1.00 83.12 82 HIS A N 1
ATOM 638 C CA . HIS A 1 82 ? 3.807 -3.367 -15.709 1.00 83.12 82 HIS A CA 1
ATOM 639 C C . HIS A 1 82 ? 4.061 -2.146 -16.593 1.00 83.12 82 HIS A C 1
ATOM 641 O O . HIS A 1 82 ? 4.569 -2.299 -17.702 1.00 83.12 82 HIS A O 1
ATOM 647 N N . ASN A 1 83 ? 3.749 -0.949 -16.098 1.00 84.69 83 ASN A N 1
ATOM 648 C CA . ASN A 1 83 ? 4.004 0.292 -16.811 1.00 84.69 83 ASN A CA 1
ATOM 649 C C . ASN A 1 83 ? 5.508 0.555 -16.985 1.00 84.69 83 ASN A C 1
ATOM 651 O O . ASN A 1 83 ? 5.932 0.917 -18.074 1.00 84.69 83 ASN A O 1
ATOM 655 N N . GLU A 1 84 ? 6.325 0.307 -15.960 1.00 81.06 84 GLU A N 1
ATOM 656 C CA . GLU A 1 84 ? 7.788 0.408 -16.047 1.00 81.06 84 GLU A CA 1
ATOM 657 C C . GLU A 1 84 ? 8.350 -0.530 -17.123 1.00 81.06 84 GLU A C 1
ATOM 659 O O . GLU A 1 84 ? 9.063 -0.087 -18.019 1.00 81.06 84 GLU A O 1
ATOM 664 N N . LEU A 1 85 ? 7.940 -1.804 -17.112 1.00 81.62 85 LEU A N 1
ATOM 665 C CA . LEU A 1 85 ? 8.332 -2.771 -18.144 1.00 81.62 85 LEU A CA 1
ATOM 666 C C . LEU A 1 85 ? 7.892 -2.337 -19.546 1.00 81.62 85 LEU A C 1
ATOM 668 O O . LEU A 1 85 ? 8.637 -2.509 -20.511 1.00 81.62 85 LEU A O 1
ATOM 672 N N . PHE A 1 86 ? 6.688 -1.776 -19.664 1.00 82.94 86 PHE A N 1
ATOM 673 C CA . PHE A 1 86 ? 6.180 -1.247 -20.923 1.00 82.94 86 PHE A CA 1
ATOM 674 C C . PHE A 1 86 ? 7.017 -0.061 -21.418 1.00 82.94 86 PHE A C 1
ATOM 676 O O . PHE A 1 86 ? 7.394 -0.036 -22.589 1.00 82.94 86 PHE A O 1
ATOM 683 N N . VAL A 1 87 ? 7.364 0.885 -20.541 1.00 82.62 87 VAL A N 1
ATOM 684 C CA . VAL A 1 87 ? 8.233 2.025 -20.870 1.00 82.62 87 VAL A CA 1
ATOM 685 C C . VAL A 1 87 ? 9.611 1.538 -21.314 1.00 82.62 87 VAL A C 1
ATOM 687 O O . VAL A 1 87 ? 10.050 1.906 -22.402 1.00 82.62 87 VAL A O 1
ATOM 690 N N . THR A 1 88 ? 10.248 0.635 -20.561 1.00 83.06 88 THR A N 1
ATOM 691 C CA . THR A 1 88 ? 11.544 0.048 -20.941 1.00 83.06 88 THR A CA 1
ATOM 692 C C . THR A 1 88 ? 11.473 -0.658 -22.294 1.00 83.06 88 THR A C 1
ATOM 694 O O . THR A 1 88 ? 12.380 -0.528 -23.114 1.00 83.06 88 THR A O 1
ATOM 697 N N . TYR A 1 89 ? 10.389 -1.387 -22.571 1.00 83.75 89 TYR A N 1
ATOM 698 C CA . TYR A 1 89 ? 10.173 -2.009 -23.875 1.00 83.75 89 TYR A CA 1
ATOM 699 C C . TYR A 1 89 ? 10.058 -0.965 -24.999 1.00 83.75 89 TYR A C 1
ATOM 701 O O . TYR A 1 89 ? 10.691 -1.109 -26.047 1.00 83.75 89 TYR A O 1
ATOM 709 N N . MET A 1 90 ? 9.283 0.101 -24.792 1.00 82.88 90 MET A N 1
ATOM 710 C CA . MET A 1 90 ? 9.139 1.178 -25.775 1.00 82.88 90 MET A CA 1
ATOM 711 C C . MET A 1 90 ? 10.474 1.887 -26.045 1.00 82.88 90 MET A C 1
ATOM 713 O O . MET A 1 90 ? 10.816 2.144 -27.202 1.00 82.88 90 MET A O 1
ATOM 717 N N . GLU A 1 91 ? 11.265 2.147 -25.009 1.00 79.31 91 GLU A N 1
ATOM 718 C CA . GLU A 1 91 ? 12.598 2.740 -25.136 1.00 79.31 91 GLU A CA 1
ATOM 719 C C . GLU A 1 91 ? 13.573 1.821 -25.876 1.00 79.31 91 GLU A C 1
ATOM 721 O O . GLU A 1 91 ? 14.232 2.246 -26.827 1.00 79.31 91 GLU A O 1
ATOM 726 N N . ALA A 1 92 ? 13.624 0.545 -25.492 1.00 80.75 92 ALA A N 1
ATOM 727 C CA . ALA A 1 92 ? 14.554 -0.416 -26.0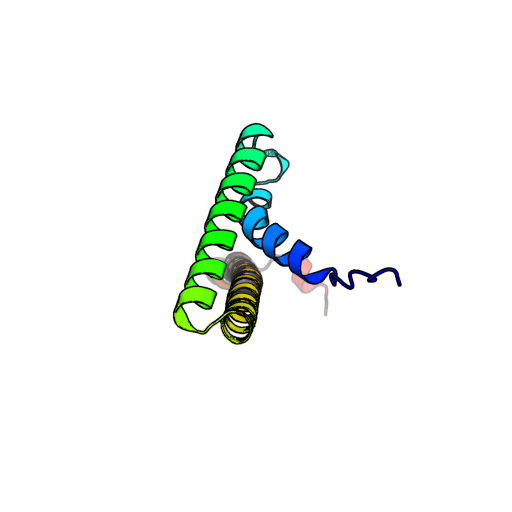66 1.00 80.75 92 ALA A CA 1
ATOM 728 C C . ALA A 1 92 ? 14.230 -0.766 -27.524 1.00 80.75 92 ALA A C 1
ATOM 730 O O . ALA A 1 92 ? 15.149 -0.929 -28.318 1.00 80.75 92 ALA A O 1
ATOM 731 N N . PHE A 1 93 ? 12.950 -0.883 -27.899 1.00 74.69 93 PHE A N 1
ATOM 732 C CA . PHE A 1 93 ? 12.563 -1.440 -29.202 1.00 74.69 93 PHE A CA 1
ATOM 733 C C . PHE A 1 93 ? 11.909 -0.437 -30.152 1.00 74.69 93 PHE A C 1
ATOM 735 O O . PHE A 1 93 ? 12.120 -0.524 -31.364 1.00 74.69 93 PHE A O 1
ATOM 742 N N . TYR A 1 94 ? 11.124 0.516 -29.646 1.00 65.12 94 TYR A N 1
ATOM 743 C CA . TYR A 1 94 ? 10.435 1.486 -30.501 1.00 65.12 94 TYR A CA 1
ATOM 744 C C . TYR A 1 94 ? 11.311 2.703 -30.818 1.00 65.12 94 TYR A C 1
ATOM 746 O O . TYR A 1 94 ? 11.400 3.085 -31.985 1.00 65.12 94 TYR A O 1
ATOM 754 N N . LEU A 1 95 ? 12.018 3.266 -29.832 1.00 58.38 95 LEU A N 1
ATOM 755 C CA . LEU A 1 95 ? 12.898 4.428 -30.043 1.00 58.38 95 LEU A CA 1
ATOM 756 C C . LEU A 1 95 ? 14.243 4.070 -30.711 1.00 58.38 95 LEU A C 1
ATOM 758 O O . LEU A 1 95 ? 14.797 4.884 -31.452 1.00 58.38 95 LEU A O 1
ATOM 762 N N . GLN A 1 96 ? 14.740 2.835 -30.560 1.00 54.38 96 GLN A N 1
ATOM 763 C CA . GLN A 1 96 ? 15.878 2.342 -31.360 1.00 54.38 96 GLN A CA 1
ATOM 764 C C . GLN A 1 96 ? 15.540 2.218 -32.851 1.00 54.38 96 GLN A C 1
ATOM 766 O O . GLN A 1 96 ? 16.398 2.437 -33.704 1.00 54.38 96 GLN A O 1
ATOM 771 N N . ARG A 1 97 ? 14.283 1.914 -33.200 1.00 50.34 97 ARG A N 1
ATOM 772 C CA . ARG A 1 97 ? 13.869 1.732 -34.600 1.00 50.34 97 ARG A CA 1
ATOM 773 C C . ARG A 1 97 ? 13.944 3.026 -35.414 1.00 50.34 97 ARG A C 1
ATOM 775 O O . ARG A 1 97 ? 14.126 2.963 -36.627 1.00 50.34 97 ARG A O 1
ATOM 782 N N . THR A 1 98 ? 13.858 4.184 -34.758 1.00 53.06 98 THR A N 1
ATOM 783 C CA . THR A 1 98 ? 14.048 5.501 -35.386 1.00 53.06 98 THR A CA 1
ATOM 784 C C . THR A 1 98 ? 15.519 5.898 -35.567 1.00 53.06 98 THR A C 1
ATOM 786 O O . THR A 1 98 ? 15.787 6.835 -36.309 1.00 53.06 98 THR A O 1
ATOM 789 N N . ASN A 1 99 ? 16.472 5.173 -34.965 1.00 52.81 99 ASN A N 1
ATOM 790 C CA . ASN A 1 99 ? 17.915 5.415 -35.077 1.00 52.81 99 ASN A CA 1
ATOM 791 C C . ASN A 1 99 ? 18.674 4.096 -35.348 1.00 52.81 99 ASN A C 1
ATOM 793 O O . ASN A 1 99 ? 19.367 3.574 -34.490 1.00 52.81 99 ASN A O 1
ATOM 797 N N . ASN A 1 100 ? 18.552 3.585 -36.578 1.00 54.22 100 ASN A N 1
ATOM 798 C CA . ASN A 1 100 ? 19.429 2.603 -37.238 1.00 54.22 100 ASN A CA 1
ATOM 799 C C . ASN A 1 100 ? 19.736 1.242 -36.552 1.00 54.22 100 ASN A C 1
ATOM 801 O O . ASN A 1 100 ? 20.418 1.142 -35.542 1.00 54.22 100 ASN A O 1
ATOM 805 N N . GLN A 1 101 ? 19.418 0.183 -37.317 1.00 57.28 101 GLN A N 1
ATOM 806 C CA . GLN A 1 101 ? 19.802 -1.238 -37.194 1.00 57.28 101 GLN A CA 1
ATOM 807 C C . GLN A 1 101 ? 19.005 -2.098 -36.201 1.00 57.28 101 GLN A C 1
ATOM 809 O O . GLN A 1 101 ? 19.330 -2.232 -35.027 1.00 57.28 101 GLN A O 1
ATOM 814 N N . ILE A 1 102 ? 18.011 -2.808 -36.747 1.00 60.84 102 ILE A N 1
ATOM 815 C CA . ILE A 1 102 ? 17.363 -3.952 -36.095 1.00 60.84 102 ILE A CA 1
ATOM 816 C C . ILE A 1 102 ? 18.436 -5.023 -35.809 1.00 60.84 102 ILE A C 1
ATOM 818 O O . ILE A 1 102 ? 19.101 -5.476 -36.750 1.00 60.84 102 ILE A O 1
ATOM 822 N N . PRO A 1 103 ? 18.613 -5.469 -34.553 1.00 56.81 103 PRO A N 1
ATOM 823 C CA . PRO A 1 103 ? 19.578 -6.510 -34.225 1.00 56.81 103 PRO A CA 1
ATOM 824 C C . PRO A 1 103 ? 19.258 -7.830 -34.942 1.00 56.81 103 PRO A C 1
ATOM 826 O O . PRO A 1 103 ? 18.164 -8.382 -34.820 1.00 56.81 103 PRO A O 1
ATOM 829 N N . LYS A 1 104 ? 20.240 -8.371 -35.677 1.00 57.31 104 LYS A N 1
ATOM 830 C CA . LYS A 1 104 ? 20.091 -9.536 -36.577 1.00 57.31 104 LYS A CA 1
ATOM 831 C C . LYS A 1 104 ? 19.547 -10.811 -35.914 1.00 57.31 104 LYS A C 1
ATOM 833 O O . LYS A 1 104 ? 19.067 -11.692 -36.620 1.00 57.31 104 LYS A O 1
ATOM 838 N N . TYR A 1 105 ? 19.617 -10.935 -34.589 1.00 64.62 105 TYR A N 1
ATOM 839 C CA . TYR A 1 105 ? 19.092 -12.101 -33.873 1.00 64.62 105 TYR A CA 1
ATOM 840 C C . TYR A 1 105 ? 17.554 -12.142 -33.826 1.00 64.62 105 TYR A C 1
ATOM 842 O O . TYR A 1 105 ? 16.996 -13.225 -33.691 1.00 64.62 105 TYR A O 1
ATOM 850 N N . LEU A 1 106 ? 16.869 -11.006 -34.013 1.00 53.41 106 LEU A N 1
ATOM 851 C CA . LEU A 1 106 ? 15.401 -10.942 -34.104 1.00 53.41 106 LEU A CA 1
ATOM 852 C C . LEU A 1 106 ? 14.861 -11.324 -35.491 1.00 53.41 106 LEU A C 1
ATOM 854 O O . LEU A 1 106 ? 13.676 -11.594 -35.634 1.00 53.41 106 LEU A O 1
ATOM 858 N N . LEU A 1 107 ? 15.721 -11.385 -36.513 1.00 56.59 107 LEU A N 1
ATOM 859 C CA . LEU A 1 107 ? 15.352 -11.775 -37.881 1.00 56.59 107 LEU A CA 1
ATOM 860 C C . LEU A 1 107 ? 15.412 -13.295 -38.118 1.00 56.59 107 LEU A C 1
ATOM 862 O O . LEU A 1 107 ? 15.179 -13.742 -39.234 1.00 56.59 107 LEU A O 1
ATOM 866 N N . LYS A 1 108 ? 15.752 -14.090 -37.095 1.00 50.56 108 LYS A N 1
ATOM 867 C CA . LYS A 1 108 ? 15.897 -15.555 -37.195 1.00 50.56 108 LYS A CA 1
ATOM 868 C C . LYS A 1 108 ? 14.682 -16.349 -36.699 1.00 50.56 108 LYS A C 1
ATOM 870 O O . LYS A 1 108 ? 14.775 -17.566 -36.593 1.00 50.56 108 LYS A O 1
ATOM 875 N N . VAL A 1 109 ? 13.577 -15.682 -36.363 1.00 51.25 109 VAL A N 1
ATOM 876 C CA . VAL A 1 109 ? 12.357 -16.327 -35.833 1.00 51.25 109 VAL A CA 1
ATOM 877 C C . VAL A 1 109 ? 11.236 -16.381 -36.888 1.00 51.25 109 VAL A C 1
ATOM 879 O O . VAL A 1 109 ? 10.063 -16.458 -36.545 1.00 51.25 109 VAL A O 1
ATOM 882 N N . VAL A 1 110 ? 11.580 -16.340 -38.180 1.00 41.50 110 VAL A N 1
ATOM 883 C CA . VAL A 1 110 ? 10.639 -16.580 -39.289 1.00 41.50 110 VAL A CA 1
ATOM 884 C C . VAL A 1 110 ? 11.133 -17.747 -40.122 1.00 41.50 110 VAL A C 1
ATOM 886 O O . VAL A 1 110 ? 12.344 -17.742 -40.444 1.00 41.50 110 VAL A O 1
#